Protein AF-A0AAW8NH45-F1 (afdb_monomer_lite)

InterPro domains:
  IPR000182 GNAT domain [PS51186] (1-65)
  IPR016181 Acyl-CoA N-acyltransferase [SSF55729] (2-61)

Sequence (68 aa):
MGRAVVLEIIEHARGLPGTEAISITSATFMARAHALYESLGFRRTPDRDWYVPGEDVLLWVFTLEIAK

Foldseek 3Di:
DLLVVVVVVLVVLLVDPPRFKDKDKDWPPVVVNVVSCVVVPWDWDAVPWDDDVPDPTIITMTMDTNHD

Radius of gyration: 12.7 Å; chains: 1; bounding box: 27×26×32 Å

Structure (mmCIF, N/CA/C/O backbone):
data_AF-A0AAW8NH45-F1
#
_entry.id   AF-A0AAW8NH45-F1
#
loop_
_atom_site.group_PDB
_atom_site.id
_atom_site.type_symbol
_atom_site.label_atom_id
_atom_site.label_alt_id
_atom_site.label_comp_id
_atom_site.label_asym_id
_atom_site.label_entity_id
_atom_site.label_seq_id
_atom_site.pdbx_PDB_ins_code
_atom_site.Cartn_x
_atom_site.Cartn_y
_atom_site.Cartn_z
_atom_site.occupancy
_atom_site.B_iso_or_equiv
_atom_site.auth_seq_id
_atom_site.auth_comp_id
_atom_site.auth_asym_id
_atom_site.auth_atom_id
_atom_site.pdbx_PDB_model_num
ATOM 1 N N . MET A 1 1 ? 12.878 -4.607 12.055 1.00 80.56 1 MET A N 1
ATOM 2 C CA . MET A 1 1 ? 13.110 -3.232 11.563 1.00 80.56 1 MET A CA 1
ATOM 3 C C . MET A 1 1 ? 11.989 -2.749 10.651 1.00 80.56 1 MET A C 1
ATOM 5 O O . MET A 1 1 ? 11.231 -1.915 11.111 1.00 80.56 1 MET A O 1
ATOM 9 N N . GLY A 1 2 ? 11.781 -3.311 9.449 1.00 87.62 2 GLY A N 1
ATOM 10 C CA . GLY A 1 2 ? 10.756 -2.809 8.505 1.00 87.62 2 GLY A CA 1
ATOM 11 C C . GLY A 1 2 ? 9.346 -2.626 9.090 1.00 87.62 2 GLY A C 1
ATOM 12 O O . GLY A 1 2 ? 8.767 -1.558 8.951 1.00 87.62 2 GLY A O 1
ATOM 13 N N . ARG A 1 3 ? 8.826 -3.614 9.835 1.00 95.75 3 ARG A N 1
ATOM 14 C CA . ARG A 1 3 ? 7.510 -3.503 10.497 1.00 95.75 3 ARG A CA 1
ATOM 15 C C . ARG A 1 3 ? 7.412 -2.321 11.463 1.00 95.75 3 ARG A C 1
ATOM 17 O O . ARG A 1 3 ? 6.401 -1.637 11.459 1.00 95.75 3 ARG A O 1
ATOM 24 N N . ALA A 1 4 ? 8.443 -2.100 12.278 1.00 97.00 4 ALA A N 1
ATOM 25 C CA . ALA A 1 4 ? 8.442 -1.025 13.268 1.00 97.00 4 ALA A CA 1
ATOM 26 C C . ALA A 1 4 ? 8.394 0.349 12.590 1.00 97.00 4 ALA A C 1
ATOM 28 O O . ALA A 1 4 ? 7.626 1.202 13.008 1.00 97.00 4 ALA A O 1
ATOM 29 N N . VAL A 1 5 ? 9.136 0.520 11.490 1.00 95.62 5 VAL A N 1
ATOM 30 C CA . VAL A 1 5 ? 9.118 1.765 10.707 1.00 95.62 5 VAL A CA 1
ATOM 31 C C . VAL A 1 5 ? 7.732 2.026 10.117 1.00 95.62 5 VAL A C 1
ATOM 33 O O . VAL A 1 5 ? 7.226 3.135 10.224 1.00 95.62 5 VAL A O 1
ATOM 36 N N . VAL A 1 6 ? 7.092 1.013 9.521 1.00 96.44 6 VAL A N 1
ATOM 37 C CA . VAL A 1 6 ? 5.752 1.195 8.937 1.00 96.44 6 VAL A CA 1
ATOM 38 C C . VAL A 1 6 ? 4.716 1.505 10.020 1.00 96.44 6 VAL A C 1
ATOM 40 O O . VAL A 1 6 ? 3.875 2.369 9.810 1.00 96.44 6 VAL A O 1
ATOM 43 N N . LEU A 1 7 ? 4.793 0.854 11.185 1.00 97.06 7 LEU A N 1
ATOM 44 C CA . LEU A 1 7 ? 3.910 1.160 12.314 1.00 97.06 7 LEU A CA 1
ATOM 45 C C . LEU A 1 7 ? 4.083 2.603 12.803 1.00 97.06 7 LEU A C 1
ATOM 47 O O . LEU A 1 7 ? 3.085 3.289 12.981 1.00 97.06 7 LEU A O 1
ATOM 51 N N . GLU A 1 8 ? 5.321 3.079 12.941 1.00 97.56 8 GLU A N 1
ATOM 52 C CA . GLU A 1 8 ? 5.596 4.462 13.347 1.00 97.56 8 GLU A CA 1
ATOM 53 C C . GLU A 1 8 ? 5.024 5.476 12.344 1.00 97.56 8 GLU A C 1
ATOM 55 O O . GLU A 1 8 ? 4.406 6.460 12.735 1.00 97.56 8 GLU A O 1
ATOM 60 N N . ILE A 1 9 ? 5.155 5.206 11.039 1.00 95.94 9 ILE A N 1
ATOM 61 C CA . ILE A 1 9 ? 4.565 6.047 9.986 1.00 95.94 9 ILE A CA 1
ATOM 62 C C . ILE A 1 9 ? 3.037 6.080 10.101 1.00 95.94 9 ILE A C 1
ATOM 64 O O . ILE A 1 9 ? 2.441 7.144 9.941 1.00 95.94 9 ILE A O 1
ATOM 68 N N . ILE A 1 10 ? 2.398 4.937 10.378 1.00 96.56 10 ILE A N 1
ATOM 69 C CA . ILE A 1 10 ? 0.941 4.866 10.552 1.00 96.56 10 ILE A CA 1
ATOM 70 C C . ILE A 1 10 ? 0.497 5.706 11.750 1.00 96.56 10 ILE A C 1
ATOM 72 O O . ILE A 1 10 ? -0.426 6.508 11.616 1.00 96.56 10 ILE A O 1
ATOM 76 N N . GLU A 1 11 ? 1.142 5.534 12.904 1.00 96.56 11 GLU A N 1
ATOM 77 C CA . GLU A 1 11 ? 0.811 6.303 14.108 1.00 96.56 11 GLU A CA 1
ATOM 78 C C . GLU A 1 11 ? 1.037 7.801 13.894 1.00 96.56 11 GLU A C 1
ATOM 80 O O . GLU A 1 11 ? 0.170 8.610 14.221 1.00 96.56 11 GLU A O 1
ATOM 85 N N . HIS A 1 12 ? 2.150 8.174 13.259 1.00 96.38 12 HIS A N 1
ATOM 86 C CA . HIS A 1 12 ? 2.425 9.561 12.913 1.00 96.38 12 HIS A CA 1
ATOM 87 C C . HIS A 1 12 ? 1.332 10.149 12.012 1.00 96.38 12 HIS A C 1
ATOM 89 O O . HIS A 1 12 ? 0.790 11.208 12.320 1.00 96.38 12 HIS A O 1
ATOM 95 N N . ALA A 1 13 ? 0.961 9.449 10.937 1.00 95.94 13 ALA A N 1
ATOM 96 C CA . ALA A 1 13 ? -0.036 9.921 9.982 1.00 95.94 13 ALA A CA 1
ATOM 97 C C . ALA A 1 13 ? -1.426 10.103 10.613 1.00 95.94 13 ALA A C 1
ATOM 99 O O . ALA A 1 13 ? -2.119 11.060 10.281 1.00 95.94 13 ALA A O 1
ATOM 100 N N . ARG A 1 14 ? -1.816 9.250 11.571 1.00 94.38 14 ARG A N 1
ATOM 101 C CA . ARG A 1 14 ? -3.069 9.418 12.333 1.00 94.38 14 ARG A CA 1
ATOM 102 C C . ARG A 1 14 ? -3.086 10.683 13.190 1.00 94.38 14 ARG A C 1
ATOM 104 O O . ARG A 1 14 ? -4.158 11.205 13.479 1.00 94.38 14 ARG A O 1
ATOM 111 N N . GLY A 1 15 ? -1.917 11.166 13.607 1.00 94.62 15 GLY A N 1
ATOM 112 C CA . GLY A 1 15 ? -1.772 12.415 14.350 1.00 94.62 15 GLY A CA 1
ATOM 113 C C . GLY A 1 15 ? -1.779 13.672 13.475 1.00 94.62 15 GLY A C 1
ATOM 114 O O . GLY A 1 15 ? -1.872 14.772 14.018 1.00 94.62 15 GLY A O 1
ATOM 115 N N . LEU A 1 16 ? -1.673 13.542 12.146 1.00 95.25 16 LEU A N 1
ATOM 116 C CA . LEU A 1 16 ? -1.622 14.675 11.223 1.00 95.25 16 LEU A CA 1
ATOM 117 C C . LEU A 1 16 ? -3.039 15.118 10.811 1.00 95.25 16 LEU A C 1
ATOM 119 O O . LEU A 1 16 ? -3.749 14.357 10.146 1.00 95.25 16 LEU A O 1
ATOM 123 N N . PRO A 1 17 ? -3.459 16.360 11.130 1.00 94.25 17 PRO A N 1
ATOM 124 C CA . PRO A 1 17 ? -4.765 16.869 10.723 1.00 94.25 17 PRO A CA 1
ATOM 125 C C . PRO A 1 17 ? -4.949 16.831 9.202 1.00 94.25 17 PRO A C 1
ATOM 127 O O . PRO A 1 17 ? -4.079 17.276 8.456 1.00 94.25 17 PRO A O 1
ATOM 130 N N . GLY A 1 18 ? -6.096 16.323 8.746 1.00 94.50 18 GLY A N 1
ATOM 131 C CA . GLY A 1 18 ? -6.443 16.260 7.321 1.00 94.50 18 GLY A CA 1
ATOM 132 C C . GLY A 1 18 ? -5.758 15.139 6.530 1.00 94.50 18 GLY A C 1
ATOM 133 O O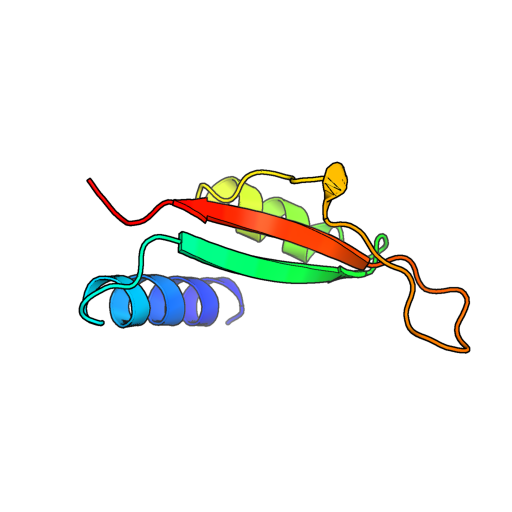 . GLY A 1 18 ? -5.905 15.099 5.312 1.00 94.50 18 GLY A O 1
ATOM 134 N N . THR A 1 19 ? -5.024 14.228 7.180 1.00 96.06 19 THR A N 1
ATOM 135 C CA . THR A 1 19 ? -4.484 13.040 6.500 1.00 96.06 19 THR A CA 1
ATOM 136 C C . THR A 1 19 ? -5.531 11.932 6.469 1.00 96.06 19 THR A C 1
ATOM 138 O O . THR A 1 19 ? -5.906 11.393 7.507 1.00 96.06 19 THR A O 1
ATOM 141 N N . GLU A 1 20 ? -5.990 11.576 5.271 1.00 95.94 20 GLU A N 1
ATOM 142 C CA . GLU A 1 20 ? -7.057 10.579 5.096 1.00 95.94 20 GLU A CA 1
ATOM 143 C C . GLU A 1 20 ? -6.516 9.172 4.832 1.00 95.94 20 GLU A C 1
ATOM 145 O O . GLU A 1 20 ? -7.106 8.181 5.266 1.00 95.94 20 GLU A O 1
ATOM 150 N N . ALA A 1 21 ? -5.351 9.080 4.188 1.00 96.88 21 ALA A N 1
ATOM 151 C CA . ALA A 1 21 ? -4.741 7.819 3.799 1.00 96.88 21 ALA A CA 1
ATOM 152 C C . ALA A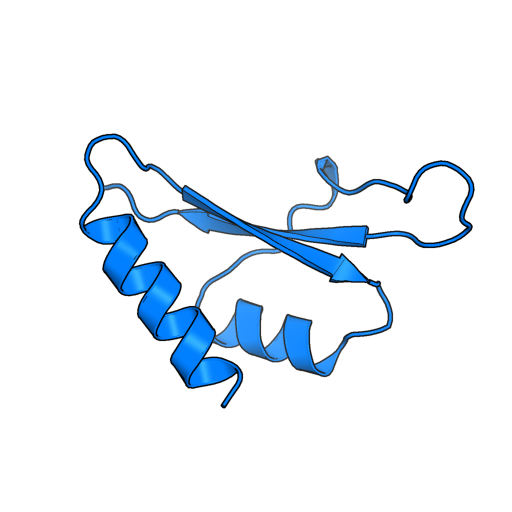 1 21 ? -3.211 7.905 3.718 1.00 96.88 21 ALA A C 1
ATOM 154 O O . ALA A 1 21 ? -2.621 8.975 3.571 1.00 96.88 21 ALA A O 1
ATOM 155 N N . ILE A 1 22 ? -2.572 6.738 3.740 1.00 97.75 22 ILE A N 1
ATOM 156 C CA . ILE A 1 22 ? -1.141 6.545 3.502 1.00 97.75 22 ILE A CA 1
ATOM 157 C C . ILE A 1 22 ? -0.978 5.776 2.197 1.00 97.75 22 ILE A C 1
ATOM 159 O O . ILE A 1 22 ? -1.686 4.800 1.964 1.00 97.75 22 ILE A O 1
ATOM 163 N N . SER A 1 23 ? -0.017 6.180 1.367 1.00 97.75 23 SER A N 1
ATOM 164 C CA . SER A 1 23 ? 0.381 5.457 0.158 1.00 97.75 23 SER A CA 1
ATOM 165 C C . SER A 1 23 ? 1.833 5.011 0.285 1.00 97.75 23 SER A C 1
ATOM 167 O O . SER A 1 23 ? 2.700 5.829 0.584 1.00 97.75 23 SER A O 1
ATOM 169 N N . ILE A 1 24 ? 2.109 3.735 0.027 1.00 97.56 24 ILE A N 1
ATOM 170 C CA . ILE A 1 24 ? 3.466 3.182 -0.046 1.00 97.56 24 ILE A CA 1
ATOM 171 C C . ILE A 1 24 ? 3.655 2.538 -1.414 1.00 97.56 24 ILE A C 1
ATOM 173 O O . ILE A 1 24 ? 2.752 1.882 -1.931 1.00 97.56 24 ILE A O 1
ATOM 177 N N . THR A 1 25 ? 4.838 2.728 -1.988 1.00 97.75 25 THR A N 1
ATOM 178 C CA . THR A 1 25 ? 5.177 2.269 -3.332 1.00 97.75 25 THR A CA 1
ATOM 179 C C . THR A 1 25 ? 6.443 1.416 -3.279 1.00 97.75 25 THR A C 1
ATOM 181 O O . THR A 1 25 ? 7.432 1.826 -2.672 1.00 97.75 25 THR A O 1
ATOM 184 N N . SER A 1 26 ? 6.431 0.242 -3.911 1.00 97.62 26 SER A N 1
ATOM 185 C CA . SER A 1 26 ? 7.585 -0.669 -3.968 1.00 97.62 26 SER A CA 1
ATOM 186 C C . SER A 1 26 ? 7.642 -1.434 -5.289 1.00 97.62 26 SER A C 1
ATOM 188 O O . SER A 1 26 ? 6.621 -1.634 -5.941 1.00 97.62 26 SER A O 1
ATOM 190 N N . ALA A 1 27 ? 8.836 -1.862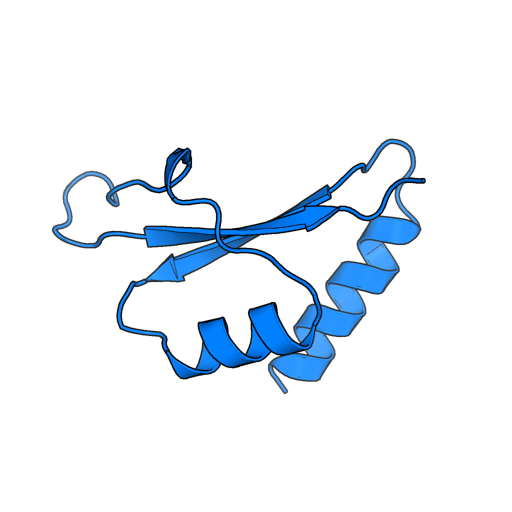 -5.704 1.00 98.12 27 ALA A N 1
ATOM 191 C CA . ALA A 1 27 ? 9.000 -2.619 -6.945 1.00 98.12 27 ALA A CA 1
ATOM 192 C C . ALA A 1 27 ? 8.314 -3.991 -6.873 1.00 98.12 27 ALA A C 1
ATOM 194 O O . ALA A 1 27 ? 8.275 -4.623 -5.815 1.00 98.12 27 ALA A O 1
ATOM 195 N N . THR A 1 28 ? 7.831 -4.482 -8.016 1.00 97.50 28 THR A N 1
ATOM 196 C CA . THR A 1 28 ? 7.107 -5.764 -8.153 1.00 97.50 28 THR A CA 1
ATOM 197 C C . THR A 1 28 ? 7.805 -6.958 -7.492 1.00 97.50 28 THR A C 1
ATOM 199 O O . THR A 1 28 ? 7.142 -7.823 -6.921 1.00 97.50 28 THR A O 1
ATOM 202 N N . PHE A 1 29 ? 9.140 -7.002 -7.507 1.00 96.81 29 PHE A N 1
ATOM 203 C CA . PHE A 1 29 ? 9.930 -8.093 -6.925 1.00 96.81 29 PHE A CA 1
ATOM 204 C C . PHE A 1 29 ? 10.055 -8.039 -5.389 1.00 96.81 29 PHE A C 1
ATOM 206 O O . PHE A 1 29 ? 10.562 -8.980 -4.775 1.00 96.81 29 PHE A O 1
ATOM 213 N N . MET A 1 30 ? 9.590 -6.977 -4.722 1.00 97.75 30 MET A N 1
ATOM 214 C CA . MET A 1 30 ? 9.709 -6.790 -3.268 1.00 97.75 30 MET A CA 1
ATOM 215 C C . MET A 1 30 ? 8.619 -7.537 -2.474 1.00 97.75 30 MET A C 1
ATOM 217 O O . MET A 1 30 ? 8.004 -6.990 -1.559 1.00 97.75 30 MET A O 1
ATOM 221 N N . ALA A 1 31 ? 8.412 -8.827 -2.759 1.00 97.62 31 ALA A N 1
ATOM 222 C CA . ALA A 1 31 ? 7.313 -9.633 -2.208 1.00 97.62 31 ALA A CA 1
ATOM 223 C C . ALA A 1 31 ? 7.226 -9.637 -0.666 1.00 97.62 31 ALA A C 1
ATOM 225 O O . ALA A 1 31 ? 6.135 -9.622 -0.098 1.00 97.62 31 ALA A O 1
ATOM 226 N N . ARG A 1 32 ? 8.367 -9.600 0.041 1.00 97.44 32 ARG A N 1
ATOM 227 C CA . ARG A 1 32 ? 8.387 -9.527 1.517 1.00 97.44 32 ARG A CA 1
ATOM 228 C C . ARG A 1 32 ? 7.851 -8.200 2.057 1.00 97.44 32 ARG A C 1
ATOM 230 O O . ARG A 1 32 ? 7.285 -8.181 3.146 1.00 97.44 32 ARG A O 1
ATOM 237 N N . ALA A 1 33 ? 8.059 -7.108 1.324 1.00 97.56 33 ALA A N 1
ATOM 238 C CA . ALA A 1 33 ? 7.517 -5.803 1.679 1.00 97.56 33 ALA A CA 1
ATOM 239 C C . ALA A 1 33 ? 6.002 -5.783 1.450 1.00 97.56 33 ALA A C 1
ATOM 241 O O . ALA A 1 33 ? 5.268 -5.374 2.341 1.00 97.56 33 ALA A O 1
ATOM 242 N N . HIS A 1 34 ? 5.536 -6.342 0.329 1.00 98.19 34 HIS A N 1
ATOM 243 C CA . HIS A 1 34 ? 4.108 -6.453 0.017 1.00 98.19 34 HIS A CA 1
ATOM 244 C C . HIS A 1 34 ? 3.348 -7.225 1.101 1.00 98.19 34 HIS A C 1
ATOM 246 O O . HIS A 1 34 ? 2.412 -6.687 1.687 1.00 98.19 34 HIS A O 1
ATOM 252 N N . ALA A 1 35 ? 3.836 -8.414 1.475 1.00 98.12 35 ALA A N 1
ATOM 253 C CA . ALA A 1 35 ? 3.237 -9.206 2.549 1.00 98.12 35 ALA A CA 1
ATOM 254 C C . ALA A 1 35 ? 3.224 -8.456 3.896 1.00 98.12 35 ALA A C 1
ATOM 256 O O . ALA A 1 35 ? 2.285 -8.582 4.684 1.00 98.12 35 ALA A O 1
ATOM 257 N N . LEU A 1 36 ? 4.257 -7.649 4.176 1.00 98.06 36 LEU A N 1
ATOM 258 C CA . LEU A 1 36 ? 4.276 -6.797 5.362 1.00 98.06 36 LEU A CA 1
ATOM 259 C C . LEU A 1 36 ? 3.183 -5.720 5.294 1.00 98.06 36 LEU A C 1
ATOM 261 O O . LEU A 1 36 ? 2.460 -5.564 6.277 1.00 98.06 36 LEU A O 1
ATOM 265 N N . TYR A 1 37 ? 3.059 -4.996 4.181 1.00 98.19 37 TYR A N 1
ATOM 266 C CA . TYR A 1 37 ? 2.049 -3.947 4.009 1.00 98.19 37 TYR A CA 1
ATOM 267 C C . TYR A 1 37 ? 0.634 -4.517 4.148 1.00 98.19 37 TYR A C 1
ATOM 269 O O . TYR A 1 37 ? -0.160 -4.002 4.934 1.00 98.19 37 TYR A O 1
ATOM 277 N N . GLU A 1 38 ? 0.352 -5.636 3.483 1.00 98.06 38 GLU A N 1
ATOM 278 C CA . GLU A 1 38 ? -0.930 -6.345 3.575 1.00 98.06 38 GLU A CA 1
ATOM 279 C C . GLU A 1 38 ? -1.235 -6.773 5.018 1.00 98.06 38 GLU A C 1
ATOM 281 O O . GLU A 1 38 ? -2.333 -6.534 5.519 1.00 98.06 38 GLU A O 1
ATOM 286 N N . SER A 1 39 ? -0.241 -7.301 5.749 1.00 97.94 39 SER A N 1
ATOM 287 C CA . SER A 1 39 ? -0.402 -7.670 7.169 1.00 97.94 39 SER A CA 1
ATOM 288 C C . SER A 1 39 ? -0.699 -6.485 8.100 1.00 97.94 39 SER A C 1
ATOM 290 O O . SER A 1 39 ? -1.084 -6.684 9.252 1.00 97.94 39 SER A O 1
ATOM 292 N N . LEU A 1 40 ? -0.453 -5.259 7.633 1.00 97.50 40 LEU A N 1
ATOM 293 C CA . LEU A 1 40 ? -0.696 -4.009 8.350 1.00 97.50 40 LEU A CA 1
ATOM 294 C C . LEU A 1 40 ? -1.970 -3.298 7.869 1.00 97.50 40 LEU A C 1
ATOM 296 O O . LEU A 1 40 ? -2.263 -2.201 8.334 1.00 97.50 40 LEU A O 1
ATOM 300 N N . GLY A 1 41 ? -2.739 -3.927 6.975 1.00 97.69 41 GLY A N 1
ATOM 301 C CA . GLY A 1 41 ? -4.022 -3.421 6.491 1.00 97.69 41 GLY A CA 1
ATOM 302 C C . GLY A 1 41 ? -3.937 -2.562 5.232 1.00 97.69 41 GLY A C 1
ATOM 303 O O . GLY A 1 41 ? -4.970 -2.066 4.780 1.00 97.69 41 GLY A O 1
ATOM 304 N N . PHE A 1 42 ? -2.749 -2.397 4.642 1.00 98.44 42 PHE A N 1
ATOM 305 C CA . PHE A 1 42 ? -2.655 -1.781 3.324 1.00 98.44 42 PHE A CA 1
ATOM 306 C C . PHE A 1 42 ? -3.309 -2.682 2.275 1.00 98.44 42 PHE A C 1
ATOM 308 O O . PHE A 1 42 ? -3.201 -3.908 2.326 1.00 98.44 42 PHE A O 1
ATOM 315 N N . ARG A 1 43 ? -3.950 -2.066 1.286 1.00 98.38 43 ARG A N 1
ATOM 316 C CA . ARG A 1 43 ? -4.557 -2.741 0.141 1.00 98.38 43 ARG A CA 1
ATOM 317 C C . ARG A 1 43 ? -3.833 -2.372 -1.136 1.00 98.38 43 ARG A C 1
ATOM 319 O O . ARG A 1 43 ? -3.359 -1.251 -1.289 1.00 98.38 43 ARG A O 1
ATOM 326 N N . ARG A 1 44 ? -3.759 -3.328 -2.055 1.00 98.25 44 ARG A N 1
ATOM 327 C CA . ARG A 1 44 ? -3.192 -3.111 -3.378 1.00 98.25 44 ARG A CA 1
ATOM 328 C C . ARG A 1 44 ? -4.098 -2.204 -4.211 1.00 98.25 44 ARG A C 1
ATOM 330 O O . ARG A 1 44 ? -5.296 -2.461 -4.287 1.00 98.25 44 ARG A O 1
ATOM 337 N N . THR A 1 45 ? -3.509 -1.215 -4.881 1.00 98.19 45 THR A N 1
ATOM 338 C CA . THR A 1 45 ? -4.232 -0.253 -5.729 1.00 98.19 45 THR A CA 1
ATOM 339 C C . THR A 1 45 ? -3.633 -0.217 -7.142 1.00 98.19 45 THR A C 1
ATOM 341 O O . THR A 1 45 ? -2.862 0.695 -7.444 1.00 98.19 45 THR A O 1
ATOM 344 N N . PRO A 1 46 ? -3.941 -1.208 -8.006 1.00 97.94 46 PRO A N 1
ATOM 345 C CA . PRO A 1 46 ? -3.323 -1.347 -9.331 1.00 97.94 46 PRO A CA 1
ATOM 346 C C . PRO A 1 46 ? -3.513 -0.132 -10.244 1.00 97.94 46 PRO A C 1
ATOM 348 O O . PRO A 1 46 ? -2.598 0.235 -10.970 1.00 97.94 46 PRO A O 1
ATOM 351 N N . ASP A 1 47 ? -4.656 0.555 -10.143 1.00 98.12 47 ASP A N 1
ATOM 352 C CA . ASP A 1 47 ? -4.958 1.757 -10.938 1.00 98.12 47 ASP A CA 1
ATOM 353 C C . ASP A 1 47 ? -3.986 2.923 -10.680 1.00 98.12 47 ASP A C 1
ATOM 355 O O . ASP A 1 47 ? -3.976 3.906 -11.418 1.00 98.12 47 ASP A O 1
ATOM 359 N N . ARG A 1 48 ? -3.177 2.839 -9.614 1.00 97.88 48 ARG A N 1
ATOM 360 C CA . ARG A 1 48 ? -2.169 3.839 -9.243 1.00 97.88 48 ARG A CA 1
ATOM 361 C C . ARG A 1 48 ? -0.738 3.407 -9.547 1.00 97.88 48 ARG A C 1
ATOM 363 O O . ARG A 1 48 ? 0.181 4.153 -9.221 1.00 97.88 48 ARG A O 1
ATOM 370 N N . ASP A 1 49 ? -0.537 2.226 -10.117 1.00 98.31 49 ASP A N 1
ATOM 371 C CA . ASP A 1 49 ? 0.792 1.756 -10.487 1.00 98.31 49 ASP A CA 1
ATOM 372 C C . ASP A 1 49 ? 1.422 2.618 -11.561 1.00 98.31 49 ASP A C 1
ATOM 374 O O . ASP A 1 49 ? 0.747 3.216 -12.399 1.00 98.31 49 ASP A O 1
ATOM 378 N N . TRP A 1 50 ? 2.746 2.653 -11.554 1.00 98.00 50 TRP A N 1
ATOM 379 C CA . TRP A 1 50 ? 3.488 3.441 -12.519 1.00 98.00 50 TRP A CA 1
ATOM 380 C C . TRP A 1 50 ? 4.883 2.868 -12.737 1.00 98.00 50 TRP A C 1
ATOM 382 O O . TRP A 1 50 ? 5.446 2.187 -11.879 1.00 98.00 50 TRP A O 1
ATOM 392 N N . TYR A 1 51 ? 5.432 3.147 -13.915 1.00 98.12 51 TYR A N 1
ATOM 393 C CA . TYR A 1 51 ? 6.813 2.827 -14.255 1.00 98.12 51 TYR A CA 1
ATOM 394 C C . TYR A 1 51 ? 7.732 3.974 -13.864 1.00 98.12 51 TYR A C 1
ATOM 396 O O . TYR A 1 51 ? 7.409 5.136 -14.124 1.00 98.12 51 TYR A O 1
ATOM 404 N N . VAL A 1 52 ? 8.897 3.654 -13.303 1.00 96.81 52 VAL A N 1
ATOM 405 C CA . VAL A 1 52 ? 9.943 4.655 -13.076 1.00 96.81 52 VAL A CA 1
ATOM 406 C C . VAL A 1 52 ? 10.362 5.264 -14.426 1.00 96.81 52 VAL A C 1
ATOM 408 O O . VAL A 1 52 ? 10.709 4.520 -15.344 1.00 96.81 52 VAL A O 1
ATOM 411 N N . PRO A 1 53 ? 10.325 6.600 -14.599 1.00 96.44 53 PRO A N 1
ATOM 412 C CA . PRO A 1 53 ? 10.685 7.224 -15.867 1.00 96.44 53 PRO A CA 1
ATOM 413 C C . PRO A 1 5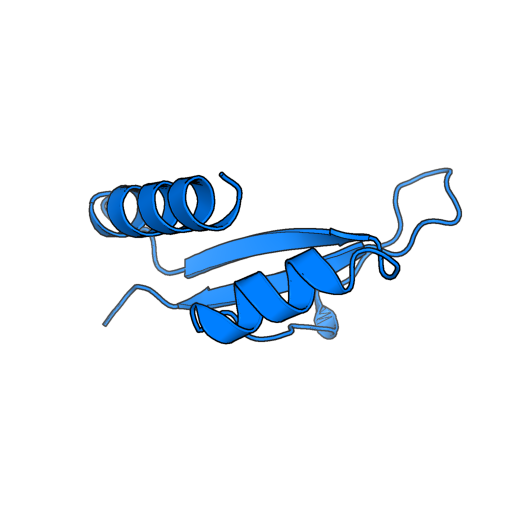3 ? 12.106 6.862 -16.310 1.00 96.44 53 PRO A C 1
ATOM 415 O O . PRO A 1 53 ? 13.072 7.153 -15.613 1.00 96.44 53 PRO A O 1
ATOM 418 N N . GLY A 1 54 ? 12.228 6.266 -17.497 1.00 96.69 54 GLY A N 1
ATOM 419 C CA . GLY A 1 54 ? 13.519 5.857 -18.058 1.00 96.69 54 GLY A CA 1
ATOM 420 C C . GLY A 1 54 ? 14.032 4.494 -17.580 1.00 96.69 54 GLY A C 1
ATOM 421 O O . GLY A 1 54 ? 15.123 4.103 -17.986 1.00 96.69 54 GLY A O 1
ATOM 422 N N . GLU A 1 55 ? 13.260 3.754 -16.780 1.00 96.56 55 GLU A N 1
ATOM 423 C CA . GLU A 1 55 ? 13.613 2.414 -16.305 1.00 96.56 55 GLU A CA 1
ATOM 424 C C . GLU A 1 55 ? 12.486 1.409 -16.595 1.00 96.56 55 GLU A C 1
ATOM 426 O O . GLU A 1 55 ? 11.304 1.751 -16.574 1.00 96.56 55 GLU A O 1
ATOM 431 N N . ASP A 1 56 ? 12.834 0.137 -16.802 1.00 95.75 56 ASP A N 1
ATOM 432 C CA . ASP A 1 56 ? 11.853 -0.955 -16.908 1.00 95.75 56 ASP A CA 1
ATOM 433 C C . ASP A 1 56 ? 11.504 -1.513 -15.517 1.00 95.75 56 ASP A C 1
ATOM 435 O O . ASP A 1 56 ? 11.667 -2.696 -15.212 1.00 95.75 56 ASP A O 1
ATOM 439 N N . VAL A 1 57 ? 11.100 -0.614 -14.615 1.00 97.50 57 VAL A N 1
ATOM 440 C CA . VAL A 1 57 ? 10.740 -0.945 -13.232 1.00 97.50 57 VAL A CA 1
ATOM 441 C C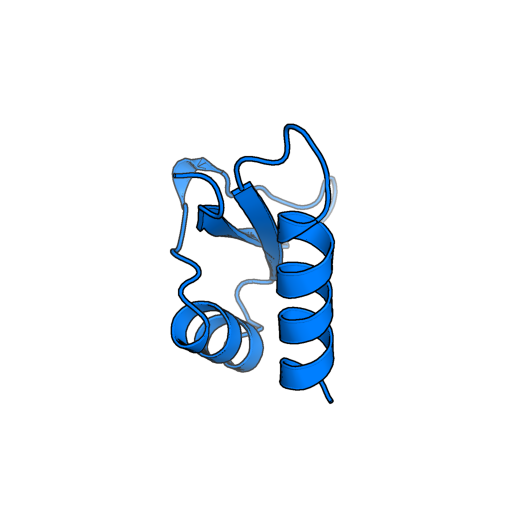 . VAL A 1 57 ? 9.305 -0.513 -12.976 1.00 97.50 57 VAL A C 1
ATOM 443 O O . VAL A 1 57 ? 9.014 0.672 -12.815 1.00 97.50 57 VAL A O 1
ATOM 446 N N . LEU A 1 58 ? 8.406 -1.497 -12.907 1.00 98.00 58 LEU A N 1
ATOM 447 C CA . LEU A 1 58 ? 7.025 -1.292 -12.483 1.00 98.00 58 LEU A CA 1
ATOM 448 C C . LEU A 1 58 ? 6.950 -1.210 -10.955 1.00 98.00 58 LEU A C 1
ATOM 450 O O . LEU A 1 58 ? 7.377 -2.123 -10.237 1.00 98.00 58 LEU A O 1
ATOM 454 N N . LEU A 1 59 ? 6.357 -0.126 -10.467 1.00 98.56 59 LEU A N 1
ATOM 455 C CA . LEU A 1 59 ? 6.114 0.106 -9.058 1.00 98.56 59 LEU A CA 1
ATOM 456 C C . LEU A 1 59 ? 4.654 -0.158 -8.699 1.00 98.56 59 LEU A C 1
ATOM 458 O O . LEU A 1 59 ? 3.724 0.352 -9.320 1.00 98.56 59 LEU A O 1
ATOM 462 N N . TRP A 1 60 ? 4.482 -0.953 -7.651 1.00 98.69 60 TRP A N 1
ATOM 463 C CA . TRP A 1 60 ? 3.204 -1.309 -7.068 1.00 98.69 60 TRP A CA 1
ATOM 464 C C . TRP A 1 60 ? 2.829 -0.339 -5.955 1.00 98.69 60 TRP A C 1
ATOM 466 O O . TRP A 1 60 ? 3.619 -0.120 -5.036 1.00 98.69 60 TRP A O 1
ATOM 476 N N . VAL A 1 61 ? 1.611 0.201 -6.013 1.00 98.75 61 VAL A N 1
ATOM 477 C CA . VAL A 1 61 ? 1.067 1.107 -4.990 1.00 98.75 61 VAL A CA 1
ATOM 478 C C . VAL A 1 61 ? 0.147 0.388 -4.001 1.00 98.75 61 VAL A C 1
ATOM 480 O O . VAL A 1 61 ? -0.782 -0.331 -4.370 1.00 98.75 61 VAL A O 1
ATOM 483 N N . PHE A 1 62 ? 0.363 0.622 -2.715 1.00 98.62 62 PHE A N 1
ATOM 484 C CA . PHE A 1 62 ? -0.469 0.119 -1.632 1.00 98.62 62 PHE A CA 1
ATOM 485 C C . PHE A 1 62 ? -1.012 1.287 -0.814 1.00 98.62 62 PHE A C 1
ATOM 487 O O . PHE A 1 62 ? -0.251 2.193 -0.470 1.00 98.62 62 PHE A O 1
ATOM 494 N N . THR A 1 63 ? -2.301 1.271 -0.473 1.00 98.44 63 THR A N 1
ATOM 495 C CA . THR A 1 63 ? -2.927 2.332 0.326 1.00 98.44 63 THR A CA 1
ATOM 496 C C . THR A 1 63 ? -3.523 1.814 1.629 1.00 98.44 63 THR A C 1
ATOM 498 O O . THR A 1 63 ? -4.065 0.712 1.686 1.00 98.44 63 THR A O 1
ATOM 501 N N . LEU A 1 64 ? -3.430 2.618 2.684 1.00 98.19 64 LEU A N 1
ATOM 502 C CA . LEU A 1 64 ?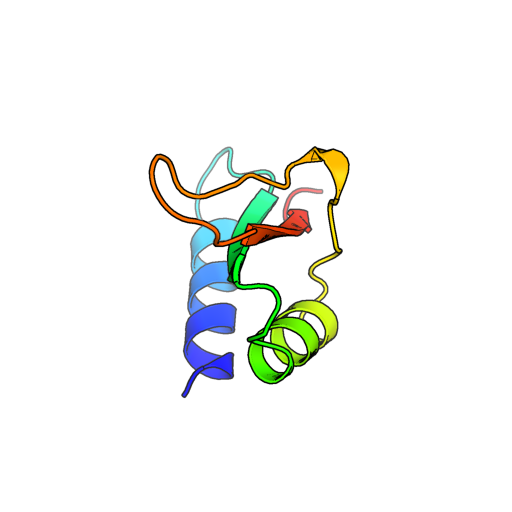 -4.108 2.406 3.959 1.00 98.19 64 LEU A CA 1
ATOM 503 C C . LEU A 1 64 ? -4.950 3.643 4.262 1.00 98.19 64 LEU A C 1
ATOM 505 O O . LEU A 1 64 ? -4.396 4.714 4.485 1.00 98.19 64 LEU A O 1
ATOM 509 N N . GLU A 1 65 ? -6.267 3.479 4.293 1.00 96.94 65 GLU A N 1
ATOM 510 C CA . GLU A 1 65 ? -7.184 4.503 4.803 1.00 96.94 65 GLU A CA 1
ATOM 511 C C . GLU A 1 65 ? -7.011 4.614 6.323 1.00 96.94 65 GLU A C 1
ATOM 513 O O . GLU A 1 65 ? -7.009 3.595 7.023 1.00 96.94 65 GLU A O 1
ATOM 518 N N . ILE A 1 66 ? -6.848 5.833 6.834 1.00 92.38 66 ILE A N 1
ATOM 519 C CA . ILE A 1 66 ? -6.655 6.106 8.266 1.00 92.38 66 ILE A CA 1
ATOM 520 C C . ILE A 1 66 ? -7.694 7.071 8.851 1.00 92.38 66 ILE A C 1
ATOM 522 O O . ILE A 1 66 ? -7.788 7.163 10.075 1.00 92.38 66 ILE A O 1
ATOM 526 N N . ALA A 1 67 ? -8.492 7.740 8.012 1.00 76.81 67 ALA A N 1
ATOM 527 C CA . ALA A 1 67 ? -9.640 8.530 8.449 1.00 76.81 67 ALA A CA 1
ATOM 528 C C . ALA A 1 67 ? -10.875 7.658 8.743 1.00 76.81 67 ALA A C 1
ATOM 530 O O . ALA A 1 67 ? -11.074 6.594 8.150 1.00 76.81 67 ALA A O 1
ATOM 531 N N . LYS A 1 68 ? -11.716 8.141 9.664 1.00 58.00 68 LYS A N 1
ATOM 532 C CA . LYS A 1 68 ? -13.074 7.655 9.907 1.00 58.00 68 LYS A CA 1
ATOM 533 C C . LYS A 1 68 ? -14.044 8.822 9.832 1.00 58.00 68 LYS A C 1
ATOM 535 O O . LYS A 1 68 ? -13.674 9.892 10.365 1.00 58.00 68 LYS A O 1
#

Secondary structure (DSSP, 8-state):
-HHHHHHHHHHHHHTSTT--EEEEEEETT-HHHHHHHHHTT-EE-GGG-EEPTTSS-EEEEEEEE---

Organism: Pseudarthrobacter oxydans (NCBI:txid1671)

pLDDT: mean 95.89, std 5.83, range [58.0, 98.75]